Protein AF-A0A7X7HSC4-F1 (afdb_monomer_lite)

Secondary structure (DSSP, 8-state):
-PPPP--------TT-SSHHHHHHHHHHHTTEEEE-S---HHHHHHHHHHHHHHHHH-SSS--EEEE----

pLDDT: mean 84.57, std 16.86, range [48.75, 97.88]

Foldseek 3Di:
DDDDDDDDPPPPDPDPPDPVVVVQVVCLVVLEAEAQEADDPVVVVVSVVSNVVVCVVPVVDDHHYHYDYPD

Structure (mmCIF, N/CA/C/O backbone):
data_AF-A0A7X7HSC4-F1
#
_entry.id   AF-A0A7X7HSC4-F1
#
loop_
_atom_site.group_PDB
_atom_site.id
_atom_site.type_symbol
_atom_site.label_atom_id
_atom_site.label_alt_id
_atom_site.label_comp_id
_atom_site.label_asym_id
_atom_site.label_entity_id
_atom_site.label_seq_id
_atom_site.pdbx_PDB_ins_code
_atom_site.Cartn_x
_atom_site.Cartn_y
_atom_site.Cartn_z
_atom_site.occupancy
_atom_site.B_iso_or_equiv
_atom_site.auth_seq_id
_atom_site.auth_comp_id
_atom_site.auth_asym_id
_atom_site.auth_atom_id
_atom_site.pdbx_PDB_model_num
ATOM 1 N N . MET A 1 1 ? 45.929 22.117 -27.959 1.00 49.38 1 MET A N 1
ATOM 2 C CA . MET A 1 1 ? 44.945 23.158 -27.601 1.00 49.38 1 MET A CA 1
ATOM 3 C C . MET A 1 1 ? 43.823 22.462 -26.857 1.00 49.38 1 MET A C 1
ATOM 5 O O . MET A 1 1 ? 43.260 21.514 -27.383 1.00 49.38 1 MET A O 1
ATOM 9 N N . THR A 1 2 ? 43.662 22.811 -25.588 1.00 56.66 2 THR A N 1
ATOM 10 C CA . THR A 1 2 ? 42.891 22.103 -24.559 1.00 56.66 2 THR A CA 1
ATOM 11 C C . THR A 1 2 ? 41.391 22.340 -24.722 1.00 56.66 2 THR A C 1
ATOM 13 O O . THR A 1 2 ? 40.961 23.487 -24.820 1.00 56.66 2 THR A O 1
ATOM 16 N N . THR A 1 3 ? 40.596 21.275 -24.736 1.00 60.25 3 THR A N 1
ATOM 17 C CA . THR A 1 3 ? 39.130 21.327 -24.642 1.00 60.25 3 THR A CA 1
ATOM 18 C C . THR A 1 3 ? 38.700 21.959 -23.306 1.00 60.25 3 THR A C 1
ATOM 20 O O . THR A 1 3 ? 39.322 21.668 -22.281 1.00 60.25 3 THR A O 1
ATOM 23 N N . PRO A 1 4 ? 37.675 22.831 -23.277 1.00 61.78 4 PRO A N 1
ATOM 24 C CA . PRO A 1 4 ? 37.217 23.461 -22.041 1.00 61.78 4 PRO A CA 1
ATOM 25 C C . PRO A 1 4 ? 36.402 22.478 -21.177 1.00 61.78 4 PRO A C 1
ATOM 27 O O . PRO A 1 4 ? 35.695 21.629 -21.725 1.00 61.78 4 PRO A O 1
ATOM 30 N N . PRO A 1 5 ? 36.465 22.583 -19.837 1.00 62.69 5 PRO A N 1
ATOM 31 C CA . PRO A 1 5 ? 35.652 21.766 -18.945 1.00 62.69 5 PRO A CA 1
ATOM 32 C C . PRO A 1 5 ? 34.183 22.207 -19.000 1.00 62.69 5 PRO A C 1
ATOM 34 O O . PRO A 1 5 ? 33.861 23.384 -18.834 1.00 62.69 5 PRO A O 1
ATOM 37 N N . THR A 1 6 ? 33.280 21.253 -19.220 1.00 64.62 6 THR A N 1
ATOM 38 C CA . THR A 1 6 ? 31.835 21.465 -19.104 1.00 64.62 6 THR A CA 1
ATOM 39 C C . THR A 1 6 ? 31.483 21.673 -17.632 1.00 64.62 6 THR A C 1
ATOM 41 O O . THR A 1 6 ? 31.545 20.744 -16.831 1.00 64.62 6 THR A O 1
ATOM 44 N N . LEU A 1 7 ? 31.131 22.906 -17.266 1.00 62.88 7 LEU A N 1
ATOM 45 C CA . LEU A 1 7 ? 30.567 23.228 -15.959 1.00 62.88 7 LEU A CA 1
ATOM 46 C C . LEU A 1 7 ? 29.116 22.745 -15.926 1.00 62.88 7 LEU A C 1
ATOM 48 O O . LEU A 1 7 ? 28.214 23.447 -16.378 1.00 62.88 7 LEU A O 1
ATOM 52 N N . THR A 1 8 ? 28.880 21.543 -15.413 1.00 65.31 8 THR A N 1
ATOM 53 C CA . THR A 1 8 ? 27.527 21.107 -15.065 1.00 65.31 8 THR A CA 1
ATOM 54 C C . THR A 1 8 ? 27.141 21.765 -13.737 1.00 65.31 8 THR A C 1
ATOM 56 O O . THR A 1 8 ? 27.797 21.497 -12.726 1.00 65.31 8 THR A O 1
ATOM 59 N N . PRO A 1 9 ? 26.099 22.614 -13.681 1.00 55.97 9 PRO A N 1
ATOM 60 C CA . PRO A 1 9 ? 25.602 23.131 -12.419 1.00 55.97 9 PRO A CA 1
ATOM 61 C C . PRO A 1 9 ? 24.817 22.007 -11.740 1.00 55.97 9 PRO A C 1
ATOM 63 O O . PRO A 1 9 ? 23.634 21.799 -11.999 1.00 55.97 9 PRO A O 1
ATOM 66 N N . MET A 1 10 ? 25.490 21.234 -10.890 1.00 62.12 10 MET A N 1
ATOM 67 C CA . MET A 1 10 ? 24.817 20.340 -9.954 1.00 62.12 10 MET A CA 1
ATOM 68 C C . MET A 1 10 ? 24.153 21.237 -8.902 1.00 62.12 10 MET A C 1
ATOM 70 O O . MET A 1 10 ? 24.784 21.653 -7.933 1.00 62.12 10 MET A O 1
ATOM 74 N N . LEU A 1 11 ? 22.894 21.604 -9.150 1.00 60.59 11 LEU A N 1
ATOM 75 C CA . LEU A 1 11 ? 21.987 22.220 -8.185 1.00 60.59 11 LEU A CA 1
ATOM 76 C C . LEU A 1 11 ? 21.820 21.274 -6.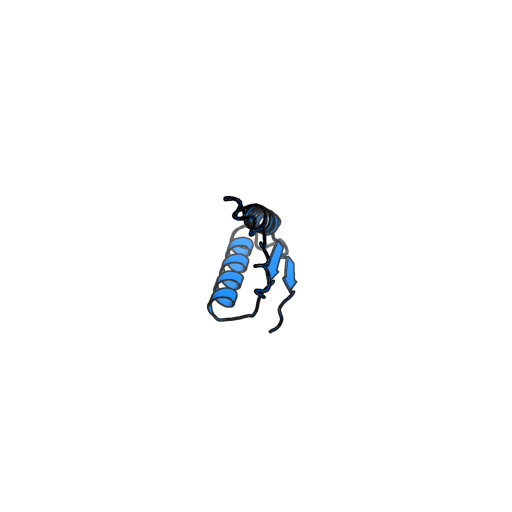989 1.00 60.59 11 LEU A C 1
ATOM 78 O O . LEU A 1 11 ? 20.865 20.508 -6.913 1.00 60.59 11 LEU A O 1
ATOM 82 N N . GLN A 1 12 ? 22.759 21.311 -6.048 1.00 57.56 12 GLN A N 1
ATOM 83 C CA . GLN A 1 12 ? 22.599 20.669 -4.753 1.00 57.56 12 GLN A CA 1
ATOM 84 C C . GLN A 1 12 ? 21.944 21.677 -3.807 1.00 57.56 12 GLN A C 1
ATOM 86 O O . GLN A 1 12 ? 22.599 22.338 -3.005 1.00 57.56 12 GLN A O 1
ATOM 91 N N . GLY A 1 13 ? 20.630 21.841 -3.966 1.00 50.53 13 GLY A N 1
ATOM 92 C CA . GLY A 1 13 ? 19.793 22.509 -2.977 1.00 50.53 13 GLY A CA 1
ATOM 93 C C . GLY A 1 13 ? 19.537 21.560 -1.798 1.00 50.53 13 GLY A C 1
ATOM 94 O O . GLY A 1 13 ? 19.076 20.439 -2.028 1.00 50.53 13 GLY A O 1
ATOM 95 N N . PRO A 1 14 ? 19.826 21.956 -0.548 1.00 53.47 14 PRO A N 1
ATOM 96 C CA . PRO A 1 14 ? 19.467 21.168 0.623 1.00 53.47 14 PRO A CA 1
ATOM 97 C C . PRO A 1 14 ? 17.951 21.299 0.837 1.00 53.47 14 PRO A C 1
ATOM 99 O O . PRO A 1 14 ? 17.465 22.392 1.111 1.00 53.47 14 PRO A O 1
ATOM 102 N N . GLY A 1 15 ? 17.193 20.211 0.656 1.00 48.75 15 GLY A N 1
ATOM 103 C CA . GLY A 1 15 ? 15.731 20.214 0.860 1.00 48.75 15 GLY A CA 1
ATOM 104 C C . GLY A 1 15 ? 14.906 19.253 -0.008 1.00 48.75 15 GLY A C 1
ATOM 105 O O . GLY A 1 15 ? 13.686 19.350 -0.022 1.00 48.75 15 GLY A O 1
ATOM 106 N N . GLY A 1 16 ? 15.539 18.339 -0.755 1.00 50.84 16 GLY A N 1
ATOM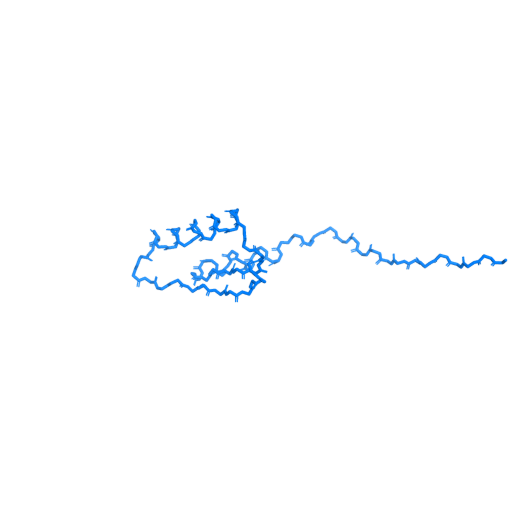 107 C CA . GLY A 1 16 ? 14.844 17.322 -1.569 1.00 50.84 16 GLY A CA 1
ATOM 108 C C . GLY A 1 16 ? 14.214 16.160 -0.780 1.00 50.84 16 GLY A C 1
ATOM 109 O O . GLY A 1 16 ? 13.525 15.332 -1.369 1.00 50.84 16 GLY A O 1
ATOM 110 N N . PHE A 1 17 ? 14.441 16.107 0.533 1.00 54.38 17 PHE A N 1
ATOM 111 C CA . PHE A 1 17 ? 13.616 15.388 1.505 1.00 54.38 17 PHE A CA 1
ATOM 112 C C . PHE A 1 17 ? 12.571 16.429 1.943 1.00 54.38 17 PHE A C 1
ATOM 114 O O . PHE A 1 17 ? 12.953 17.467 2.464 1.00 54.38 17 PHE A O 1
ATOM 121 N N . ASP A 1 18 ? 11.309 16.421 1.520 1.00 59.00 18 ASP A N 1
ATOM 122 C CA . ASP A 1 18 ? 10.272 15.625 2.185 1.00 59.00 18 ASP A CA 1
ATOM 123 C C . ASP A 1 18 ? 8.908 15.675 1.460 1.00 59.00 18 ASP A C 1
ATOM 125 O O . ASP A 1 18 ? 7.970 15.011 1.883 1.00 59.00 18 ASP A O 1
ATOM 129 N N . LEU A 1 19 ? 8.763 16.399 0.338 1.00 62.06 19 LEU A N 1
ATOM 130 C CA . LEU A 1 19 ? 7.457 16.528 -0.341 1.00 62.06 19 LEU A CA 1
ATOM 131 C C . LEU A 1 19 ? 6.887 15.173 -0.785 1.00 62.06 19 LEU A C 1
ATOM 133 O O . LEU A 1 19 ? 5.685 14.937 -0.696 1.00 62.06 19 LEU A O 1
ATOM 137 N N . GLY A 1 20 ? 7.754 14.264 -1.237 1.00 73.94 20 GLY A N 1
ATOM 138 C CA . GLY A 1 20 ? 7.342 12.902 -1.570 1.00 73.94 20 GLY A CA 1
ATOM 139 C C . GLY A 1 20 ? 6.833 12.143 -0.343 1.00 73.94 20 GLY A C 1
ATOM 140 O O . GLY A 1 20 ? 5.772 11.529 -0.406 1.00 73.94 20 GLY A O 1
ATOM 141 N N . GLN A 1 21 ? 7.548 12.224 0.784 1.00 79.38 21 GLN A N 1
ATOM 142 C CA . GLN A 1 21 ? 7.175 11.519 2.015 1.00 79.38 21 GLN A CA 1
ATOM 143 C C . GLN A 1 21 ? 5.873 12.060 2.611 1.00 79.38 21 GLN A C 1
ATOM 145 O O . GLN A 1 21 ? 5.016 11.275 3.011 1.00 79.38 21 GLN A O 1
ATOM 150 N N . GLU A 1 22 ? 5.676 13.380 2.614 1.00 86.31 22 GLU A N 1
ATOM 151 C CA . GLU A 1 22 ? 4.428 13.992 3.080 1.00 86.31 22 GLU A CA 1
ATOM 152 C C . GLU A 1 22 ? 3.213 13.520 2.271 1.00 86.31 22 GLU A C 1
ATOM 154 O O . GLU A 1 22 ? 2.156 13.247 2.847 1.00 86.31 22 GLU A O 1
ATOM 159 N N . ILE A 1 23 ? 3.363 13.361 0.952 1.00 90.19 23 ILE A N 1
ATOM 160 C CA . ILE A 1 23 ? 2.294 12.849 0.086 1.00 90.19 23 ILE A CA 1
ATOM 161 C C . ILE A 1 23 ? 1.998 11.379 0.396 1.00 90.19 23 ILE A C 1
ATOM 163 O O . ILE A 1 23 ? 0.832 11.043 0.594 1.00 90.19 23 ILE A O 1
ATOM 167 N N . TYR A 1 24 ? 3.012 10.511 0.498 1.00 89.81 24 TYR A N 1
ATOM 168 C CA . TYR A 1 24 ? 2.796 9.096 0.840 1.00 89.81 24 TYR A CA 1
ATOM 169 C C . TYR A 1 24 ? 2.136 8.928 2.212 1.00 89.81 24 TYR A C 1
ATOM 171 O O . TYR A 1 24 ? 1.189 8.159 2.352 1.00 89.81 24 TYR A O 1
ATOM 179 N N . ASN A 1 25 ? 2.557 9.715 3.204 1.00 91.19 25 ASN A N 1
ATOM 180 C CA . ASN A 1 25 ? 1.939 9.722 4.528 1.00 91.19 25 ASN A CA 1
ATOM 181 C C . ASN A 1 25 ? 0.475 10.178 4.481 1.00 91.19 25 ASN A C 1
ATOM 183 O O . ASN A 1 25 ? -0.359 9.675 5.234 1.00 91.19 25 ASN A O 1
ATOM 187 N N . ARG A 1 26 ? 0.145 11.135 3.606 1.00 92.94 26 ARG A N 1
ATOM 188 C CA . ARG A 1 26 ? -1.237 11.572 3.398 1.00 92.94 26 ARG A CA 1
ATOM 189 C C . ARG A 1 26 ? -2.073 10.492 2.716 1.00 92.94 26 ARG A C 1
ATOM 191 O O . ARG A 1 26 ? -3.178 10.240 3.174 1.00 92.94 26 ARG A O 1
ATOM 198 N N . LEU A 1 27 ? -1.545 9.835 1.684 1.00 95.00 27 LEU A N 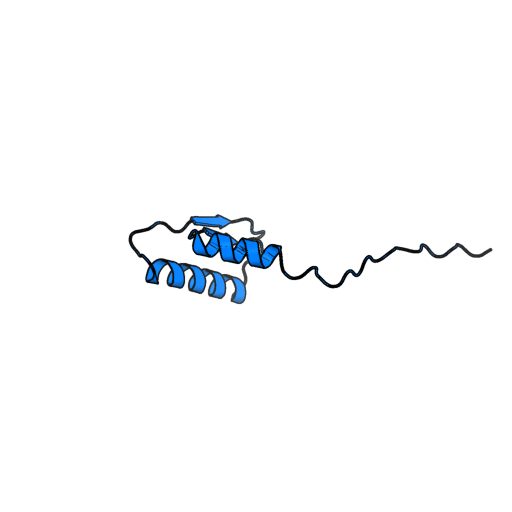1
ATOM 199 C CA . LEU A 1 27 ? -2.217 8.720 1.010 1.00 95.00 27 LEU A CA 1
ATOM 200 C C . LEU A 1 27 ? -2.505 7.570 1.981 1.00 95.00 27 LEU A C 1
ATOM 202 O O . LEU A 1 27 ? -3.629 7.078 2.015 1.00 95.00 27 LEU A O 1
ATOM 206 N N . LEU A 1 28 ? -1.545 7.217 2.839 1.00 94.81 28 LEU A N 1
ATOM 207 C CA . LEU A 1 28 ? -1.733 6.159 3.830 1.00 94.81 28 LEU A CA 1
ATOM 208 C C . LEU A 1 28 ? -2.883 6.479 4.798 1.00 94.81 28 LEU A C 1
ATOM 210 O O . LEU A 1 28 ? -3.676 5.599 5.114 1.00 94.81 28 LEU A O 1
ATOM 214 N N . LYS A 1 29 ? -3.033 7.743 5.221 1.00 94.25 29 LYS A N 1
ATOM 215 C CA . LYS A 1 29 ? -4.173 8.180 6.054 1.00 94.25 29 LYS A CA 1
ATOM 216 C C . LYS A 1 29 ? -5.520 8.040 5.345 1.00 94.25 29 LYS A C 1
ATOM 218 O O . LYS A 1 29 ? -6.510 7.743 6.000 1.00 94.25 29 LYS A O 1
ATOM 223 N N . GLU A 1 30 ? -5.543 8.206 4.027 1.00 96.50 30 GLU A N 1
ATOM 224 C CA . GLU A 1 30 ? -6.715 7.961 3.175 1.00 96.50 30 GLU A CA 1
ATOM 225 C C . GLU A 1 30 ? -6.869 6.468 2.804 1.00 96.50 30 GLU A C 1
ATOM 227 O O . GLU A 1 30 ? -7.631 6.128 1.904 1.00 96.50 30 GLU A O 1
ATOM 232 N N . ARG A 1 31 ? -6.138 5.565 3.482 1.00 97.19 31 ARG A N 1
ATOM 233 C CA . ARG A 1 31 ? -6.120 4.108 3.249 1.00 97.19 31 ARG A CA 1
ATOM 234 C C . ARG A 1 31 ? -5.625 3.707 1.854 1.00 97.19 31 ARG A C 1
ATOM 236 O O . ARG A 1 31 ? -6.013 2.670 1.313 1.00 97.19 31 ARG A O 1
ATOM 243 N N . ILE A 1 32 ? -4.749 4.525 1.274 1.00 97.00 32 ILE A N 1
ATOM 244 C CA . ILE A 1 32 ? -4.118 4.291 -0.025 1.00 97.00 32 ILE A CA 1
ATOM 245 C C . ILE A 1 32 ? -2.657 3.889 0.195 1.00 97.00 32 ILE A C 1
ATOM 247 O O . ILE A 1 32 ? -1.843 4.679 0.670 1.00 97.00 32 ILE A O 1
ATOM 25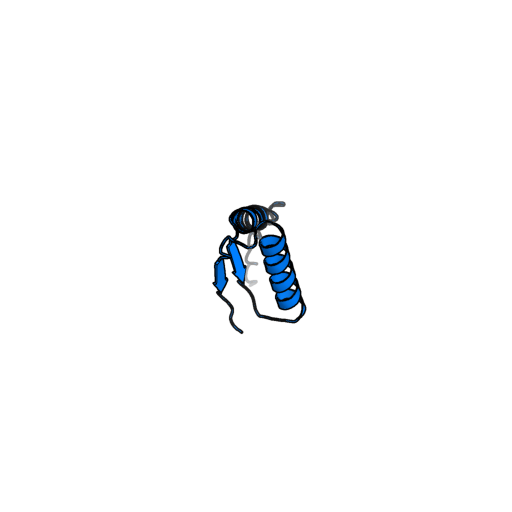1 N N . VAL A 1 33 ? -2.316 2.664 -0.197 1.00 96.12 33 VAL A N 1
ATOM 252 C CA . VAL A 1 33 ? -0.958 2.110 -0.158 1.00 96.12 33 VAL A CA 1
ATOM 253 C C . V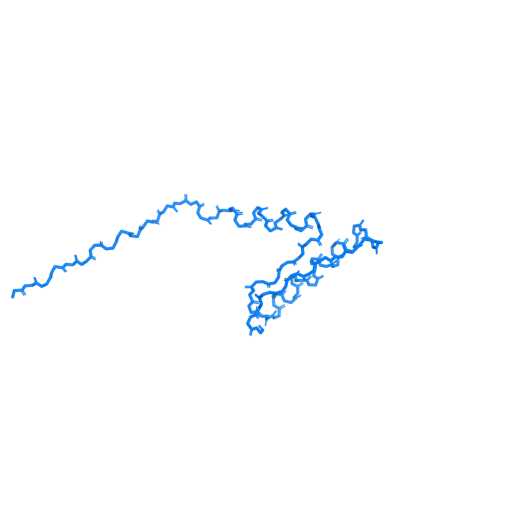AL A 1 33 ? -0.387 2.094 -1.578 1.00 96.12 33 VAL A C 1
ATOM 255 O O . VAL A 1 33 ? -1.081 1.733 -2.530 1.00 96.12 33 VAL A O 1
ATOM 258 N N . PHE A 1 34 ? 0.879 2.483 -1.743 1.00 95.31 34 PHE A N 1
ATOM 259 C CA . PHE A 1 34 ? 1.530 2.563 -3.053 1.00 95.31 34 PHE A CA 1
ATOM 260 C C . PHE A 1 34 ? 2.802 1.716 -3.100 1.00 95.31 34 PHE A C 1
ATOM 262 O O . PHE A 1 34 ? 3.699 1.885 -2.277 1.00 95.31 34 PHE A O 1
ATOM 269 N N . LEU A 1 35 ? 2.901 0.848 -4.104 1.00 94.69 35 LEU A N 1
ATOM 270 C CA . LEU A 1 35 ? 4.106 0.098 -4.438 1.00 94.69 35 LEU A CA 1
ATOM 271 C C . LEU A 1 35 ? 4.697 0.669 -5.731 1.00 94.69 35 LEU A C 1
ATOM 273 O O . LEU A 1 35 ? 4.206 0.381 -6.818 1.00 94.69 35 LEU A O 1
ATOM 277 N N . GLY A 1 36 ? 5.734 1.497 -5.599 1.00 92.25 36 GLY A N 1
ATOM 278 C CA . GLY A 1 36 ? 6.391 2.190 -6.717 1.00 92.25 36 GLY A CA 1
ATOM 279 C C . GLY A 1 36 ? 7.776 1.660 -7.086 1.00 92.25 36 GLY A C 1
ATOM 280 O O . GLY A 1 36 ? 8.482 2.288 -7.873 1.00 92.25 36 GLY A O 1
ATOM 281 N N . THR A 1 37 ? 8.212 0.580 -6.441 1.00 92.44 37 THR A N 1
ATOM 282 C CA . THR A 1 37 ? 9.577 0.053 -6.522 1.00 92.44 37 THR A CA 1
ATOM 283 C C . THR A 1 37 ? 9.563 -1.450 -6.758 1.00 92.44 37 THR A C 1
ATOM 285 O O . THR A 1 37 ? 8.521 -2.095 -6.643 1.00 92.44 37 THR A O 1
ATOM 288 N N . ASP A 1 38 ? 10.737 -1.994 -7.060 1.00 94.94 38 ASP A N 1
ATOM 289 C CA . ASP A 1 38 ? 11.004 -3.434 -7.087 1.00 94.94 38 ASP A CA 1
ATOM 290 C C . ASP A 1 38 ? 10.620 -4.087 -5.746 1.00 94.94 38 ASP A C 1
ATOM 292 O O . ASP A 1 38 ? 10.785 -3.479 -4.675 1.00 94.94 38 ASP A O 1
ATOM 296 N N . VAL A 1 39 ? 10.078 -5.299 -5.806 1.00 95.31 39 VAL A N 1
ATOM 297 C CA . VAL A 1 39 ? 9.642 -6.068 -4.647 1.00 95.31 39 VAL A CA 1
ATOM 298 C C . VAL A 1 39 ? 10.813 -6.880 -4.118 1.00 95.31 39 VAL A C 1
ATOM 300 O O . VAL A 1 39 ? 11.314 -7.814 -4.732 1.00 95.31 39 VAL A O 1
ATOM 303 N N . ASN A 1 40 ? 11.207 -6.556 -2.894 1.00 95.62 40 ASN A N 1
ATOM 304 C CA . ASN A 1 40 ? 12.130 -7.357 -2.105 1.00 95.62 40 ASN A CA 1
ATOM 305 C C . ASN A 1 40 ? 11.545 -7.601 -0.711 1.00 95.62 40 ASN A C 1
ATOM 307 O O . ASN A 1 40 ? 10.528 -7.008 -0.347 1.00 95.62 40 ASN A O 1
ATOM 311 N N . ASP A 1 41 ? 12.213 -8.431 0.089 1.00 97.38 41 ASP A N 1
ATOM 312 C CA . ASP A 1 41 ? 11.751 -8.793 1.435 1.00 97.38 41 ASP A CA 1
ATOM 313 C C . ASP A 1 41 ? 11.462 -7.570 2.315 1.00 97.38 41 ASP A C 1
ATOM 315 O O . ASP A 1 41 ? 10.527 -7.573 3.112 1.00 97.38 41 ASP A O 1
ATOM 319 N N . ASN A 1 42 ? 12.240 -6.495 2.177 1.00 96.00 42 ASN A N 1
ATOM 320 C CA . ASN A 1 42 ? 12.036 -5.288 2.965 1.00 96.00 42 ASN A CA 1
ATOM 321 C C . ASN A 1 42 ? 10.750 -4.562 2.544 1.00 96.00 42 ASN A C 1
ATOM 323 O O . ASN A 1 42 ? 9.896 -4.295 3.390 1.00 96.00 42 ASN A O 1
ATOM 327 N N . ILE A 1 43 ? 10.582 -4.309 1.244 1.00 95.25 43 ILE A N 1
ATOM 328 C CA . ILE A 1 43 ? 9.391 -3.649 0.694 1.00 95.25 43 ILE A CA 1
ATOM 329 C C . ILE A 1 43 ? 8.135 -4.485 0.956 1.00 95.25 43 ILE A C 1
ATOM 331 O O . ILE A 1 43 ? 7.120 -3.939 1.384 1.00 95.25 43 ILE A O 1
ATOM 335 N N . ALA A 1 44 ? 8.212 -5.807 0.790 1.00 96.00 44 ALA A N 1
ATOM 336 C CA . ALA A 1 44 ? 7.111 -6.720 1.079 1.00 96.00 44 ALA A CA 1
ATOM 337 C C . ALA A 1 44 ? 6.685 -6.650 2.556 1.00 96.00 44 ALA A C 1
ATOM 339 O O . ALA A 1 44 ? 5.499 -6.493 2.851 1.00 96.00 44 ALA A O 1
ATOM 340 N N . ASN A 1 45 ? 7.647 -6.682 3.485 1.00 97.44 45 ASN A N 1
ATOM 341 C CA . ASN A 1 45 ? 7.368 -6.556 4.917 1.00 97.44 45 ASN A CA 1
ATOM 342 C C . ASN A 1 45 ? 6.775 -5.184 5.276 1.00 97.44 45 ASN A C 1
ATOM 344 O O . ASN A 1 45 ? 5.849 -5.110 6.084 1.00 97.44 45 ASN A O 1
ATOM 348 N N . GLN A 1 46 ? 7.257 -4.097 4.663 1.00 95.69 46 GLN A N 1
ATOM 349 C CA . GLN A 1 46 ? 6.685 -2.762 4.863 1.00 95.69 46 GLN A CA 1
ATOM 350 C C . GLN A 1 46 ? 5.248 -2.663 4.343 1.00 95.69 46 GLN A C 1
ATOM 352 O O . GLN A 1 46 ? 4.404 -2.044 4.991 1.00 95.69 46 GLN A O 1
ATOM 357 N N . LEU A 1 47 ? 4.956 -3.250 3.180 1.00 95.94 47 LEU A N 1
ATOM 358 C CA . LEU A 1 47 ? 3.614 -3.251 2.600 1.00 95.94 47 LEU A CA 1
ATOM 359 C C . LEU A 1 47 ? 2.643 -4.039 3.488 1.00 95.94 47 LEU A C 1
ATOM 361 O O . LEU A 1 47 ? 1.560 -3.551 3.803 1.00 95.94 47 LEU A O 1
ATOM 365 N N . ALA A 1 48 ? 3.065 -5.215 3.965 1.00 97.62 48 ALA A N 1
ATOM 366 C CA . ALA A 1 48 ? 2.289 -6.031 4.894 1.00 97.62 48 ALA A CA 1
ATOM 367 C C . ALA A 1 48 ? 1.999 -5.282 6.204 1.00 97.62 48 ALA A C 1
ATOM 369 O O . ALA A 1 48 ? 0.858 -5.261 6.661 1.00 97.62 48 ALA A O 1
ATOM 370 N N . ALA A 1 49 ? 3.003 -4.611 6.778 1.00 97.69 49 ALA A N 1
ATOM 371 C CA . ALA A 1 49 ? 2.825 -3.808 7.985 1.00 97.69 49 ALA A CA 1
ATOM 372 C C . ALA A 1 49 ? 1.834 -2.648 7.779 1.00 97.69 49 ALA A C 1
ATOM 374 O O . ALA A 1 49 ? 0.991 -2.415 8.642 1.00 97.69 49 ALA A O 1
ATOM 375 N N . GLN A 1 50 ? 1.897 -1.949 6.640 1.00 96.56 50 GLN A N 1
ATOM 376 C CA . GLN A 1 50 ? 0.961 -0.868 6.306 1.00 96.56 50 GLN A CA 1
ATOM 377 C C . GLN A 1 50 ? -0.478 -1.374 6.164 1.00 96.56 50 GLN A C 1
ATOM 379 O O . GLN A 1 50 ? -1.393 -0.758 6.701 1.00 96.56 50 GLN A O 1
ATOM 384 N N . ILE A 1 51 ? -0.681 -2.510 5.492 1.00 96.75 51 ILE A N 1
ATOM 385 C CA . ILE A 1 51 ? -2.010 -3.111 5.323 1.00 96.75 51 ILE A CA 1
ATOM 386 C C . ILE A 1 51 ? -2.585 -3.531 6.680 1.00 96.75 51 ILE A C 1
ATOM 388 O O . ILE A 1 51 ? -3.703 -3.146 7.008 1.00 96.75 51 ILE A O 1
ATOM 392 N N . LEU A 1 52 ? -1.805 -4.242 7.502 1.00 97.31 52 LEU A N 1
ATOM 393 C CA . LEU A 1 52 ? -2.226 -4.654 8.848 1.00 97.31 52 LEU A CA 1
ATOM 394 C C . LEU A 1 52 ? -2.513 -3.458 9.761 1.00 97.31 52 LEU A C 1
ATOM 396 O O . LEU A 1 52 ? -3.427 -3.506 10.580 1.00 97.31 52 LEU A O 1
ATOM 400 N N . TYR A 1 53 ? -1.741 -2.378 9.625 1.00 96.94 53 TYR A N 1
ATOM 401 C CA . TYR A 1 53 ? -1.984 -1.146 10.363 1.00 96.94 53 TYR A CA 1
ATOM 402 C C . TYR A 1 53 ? -3.343 -0.534 10.004 1.00 96.94 53 TYR A C 1
ATOM 404 O O . TYR A 1 53 ? -4.098 -0.181 10.906 1.00 96.94 53 TYR A O 1
ATOM 412 N N . LEU A 1 54 ? -3.672 -0.434 8.712 1.00 97.31 54 LEU A N 1
ATOM 413 C CA . LEU A 1 54 ? -4.947 0.125 8.250 1.00 97.31 54 LEU A CA 1
ATOM 414 C C . LEU A 1 54 ? -6.142 -0.762 8.613 1.00 97.31 54 LEU A C 1
ATOM 416 O O . LEU A 1 54 ? -7.166 -0.242 9.059 1.00 97.31 54 LEU A O 1
ATOM 420 N N . ASP A 1 55 ? -5.997 -2.078 8.472 1.00 96.69 55 ASP A N 1
ATOM 421 C CA . ASP A 1 55 ? -7.012 -3.061 8.862 1.00 96.69 55 ASP A CA 1
ATOM 422 C C . ASP A 1 55 ? -7.301 -2.994 10.371 1.00 96.69 55 ASP A C 1
ATOM 424 O O . ASP A 1 55 ? -8.450 -2.955 10.799 1.00 96.69 55 ASP A O 1
ATOM 428 N N . GLY A 1 56 ? -6.255 -2.836 11.191 1.00 96.75 56 GLY A N 1
ATOM 429 C CA . GLY A 1 56 ? -6.392 -2.651 12.636 1.00 96.75 56 GLY A CA 1
ATOM 430 C C . GLY A 1 56 ? -7.024 -1.319 13.066 1.00 96.75 56 GLY A C 1
ATOM 431 O O . GLY A 1 56 ? -7.443 -1.206 14.218 1.00 96.75 56 GLY A O 1
ATOM 432 N N . GLN A 1 57 ? -7.081 -0.304 12.194 1.00 96.12 57 GLN A N 1
ATOM 433 C CA . GLN A 1 57 ? -7.807 0.945 12.472 1.00 96.12 57 GLN A CA 1
ATOM 434 C C . GLN A 1 57 ? -9.307 0.810 12.191 1.00 96.12 57 GLN A C 1
ATOM 436 O O . GLN A 1 57 ? -10.117 1.319 12.961 1.00 96.12 57 GLN A O 1
ATOM 441 N N . ASP A 1 58 ? -9.659 0.157 11.085 1.00 96.38 58 ASP A N 1
ATOM 442 C CA . ASP A 1 58 ? -11.038 -0.086 10.663 1.00 96.38 58 ASP A CA 1
ATOM 443 C C . ASP A 1 58 ? -11.034 -1.242 9.652 1.00 96.38 58 ASP A C 1
ATOM 445 O O . ASP A 1 58 ? -10.516 -1.085 8.542 1.00 96.38 58 ASP A O 1
ATOM 449 N N . SER A 1 59 ? -11.566 -2.401 10.044 1.00 95.69 59 SER A N 1
ATOM 450 C CA . SER A 1 59 ? -11.585 -3.611 9.213 1.00 95.69 59 SER A CA 1
ATOM 451 C C . SER A 1 59 ? -12.790 -3.683 8.270 1.00 95.69 59 SER A C 1
ATOM 453 O O . SER A 1 59 ? -12.841 -4.563 7.416 1.00 95.69 59 SER A O 1
ATOM 455 N N . ASP A 1 60 ? -13.775 -2.790 8.423 1.00 96.88 60 ASP A N 1
ATOM 456 C CA . ASP A 1 60 ? -14.954 -2.735 7.548 1.00 96.88 60 ASP A CA 1
ATOM 457 C C . ASP A 1 60 ? -14.705 -1.857 6.310 1.00 96.88 60 ASP A C 1
ATOM 459 O O . ASP A 1 60 ? -15.498 -1.868 5.365 1.00 96.88 60 ASP A O 1
ATOM 463 N N . GLN A 1 61 ? -13.613 -1.086 6.301 1.00 96.31 61 GLN A N 1
ATOM 464 C CA . GLN A 1 61 ? -13.251 -0.217 5.185 1.00 96.31 61 GLN A CA 1
ATOM 465 C C . GLN A 1 61 ? -12.200 -0.816 4.258 1.00 96.31 61 GLN A C 1
ATOM 467 O O . GLN A 1 61 ? -11.176 -1.349 4.688 1.00 96.31 61 GLN A O 1
ATOM 472 N N . ASP A 1 62 ? -12.401 -0.594 2.962 1.00 97.69 62 ASP A N 1
ATOM 473 C CA . ASP A 1 62 ? -11.473 -1.024 1.923 1.00 97.69 62 ASP A CA 1
ATOM 474 C C . ASP A 1 62 ? -10.083 -0.381 2.073 1.00 97.69 62 ASP A C 1
ATOM 476 O O . ASP A 1 62 ? -9.918 0.735 2.582 1.00 97.69 62 ASP A O 1
ATOM 480 N N . ILE A 1 63 ? -9.068 -1.099 1.590 1.00 97.88 63 ILE A N 1
ATOM 481 C CA . ILE A 1 63 ? -7.690 -0.619 1.456 1.00 97.88 63 ILE A CA 1
ATOM 482 C C . ILE A 1 63 ? -7.342 -0.626 -0.030 1.00 97.88 63 ILE A C 1
ATOM 484 O O . ILE A 1 63 ? -7.441 -1.655 -0.701 1.00 97.88 63 ILE A O 1
ATOM 488 N N . TRP A 1 64 ? -6.899 0.517 -0.548 1.00 97.75 64 TRP A N 1
ATOM 489 C CA . TRP A 1 64 ? -6.556 0.667 -1.959 1.00 97.75 64 TRP A CA 1
ATOM 490 C C . TRP A 1 64 ? -5.058 0.476 -2.157 1.00 97.75 64 TRP A C 1
ATOM 492 O O . TRP A 1 64 ? -4.262 1.297 -1.706 1.00 97.75 64 TRP A O 1
ATOM 502 N N . LEU A 1 65 ? -4.665 -0.583 -2.863 1.00 96.50 65 LEU A N 1
ATOM 503 C CA . LEU A 1 65 ? -3.274 -0.829 -3.234 1.00 96.50 65 LEU A CA 1
ATOM 504 C C . LEU A 1 65 ? -3.038 -0.450 -4.699 1.00 96.50 65 LEU A C 1
ATOM 506 O O . LEU A 1 65 ? -3.560 -1.090 -5.610 1.00 96.50 65 LEU A O 1
ATOM 510 N N . TYR A 1 66 ? -2.208 0.564 -4.924 1.00 96.62 66 TYR A N 1
ATOM 511 C CA . TYR A 1 66 ? -1.747 0.952 -6.254 1.00 96.62 66 TYR A CA 1
ATOM 512 C C . TYR A 1 66 ? -0.369 0.358 -6.523 1.00 96.62 66 TYR A C 1
ATOM 514 O O . TYR A 1 66 ? 0.560 0.536 -5.734 1.00 96.62 66 TYR A O 1
ATOM 522 N N . ILE A 1 67 ? -0.239 -0.335 -7.655 1.00 95.88 67 ILE A N 1
ATOM 523 C CA . ILE A 1 67 ? 0.974 -1.064 -8.026 1.00 95.88 67 ILE A CA 1
ATOM 524 C C . ILE A 1 67 ? 1.552 -0.467 -9.305 1.00 95.88 67 ILE A C 1
ATOM 526 O O . ILE A 1 67 ? 0.922 -0.483 -10.360 1.00 95.88 67 ILE A O 1
ATOM 530 N N . ASN A 1 68 ? 2.778 0.026 -9.196 1.00 94.00 68 ASN A N 1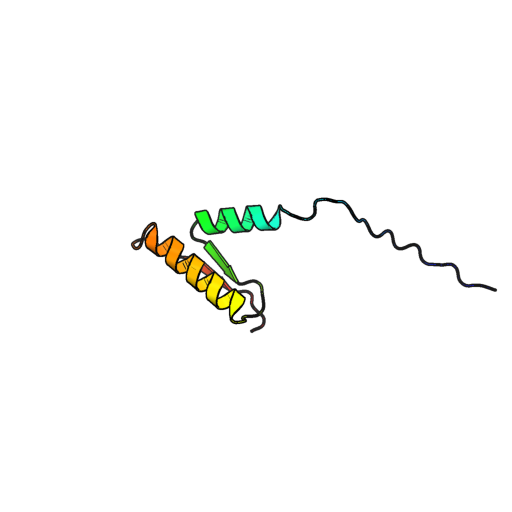
ATOM 531 C CA . ASN A 1 68 ? 3.653 0.403 -10.293 1.00 94.00 68 ASN A CA 1
ATOM 532 C C . ASN A 1 68 ? 5.058 -0.127 -9.980 1.00 94.00 68 ASN A C 1
ATOM 534 O O . ASN A 1 68 ? 5.935 0.609 -9.530 1.00 94.00 68 ASN A O 1
ATOM 538 N N . SER A 1 69 ? 5.232 -1.434 -10.154 1.00 92.88 69 SER A N 1
ATOM 539 C CA . SER A 1 69 ? 6.452 -2.157 -9.801 1.00 92.88 69 SER A CA 1
ATOM 540 C C . SER A 1 69 ? 7.023 -2.878 -11.027 1.00 92.88 69 SER A C 1
ATOM 542 O O . SER A 1 69 ? 6.238 -3.400 -11.824 1.00 92.88 69 SER A O 1
ATOM 544 N N . PRO A 1 70 ? 8.359 -2.911 -11.205 1.00 91.19 70 PRO A N 1
ATOM 545 C CA . PRO A 1 70 ? 9.010 -3.687 -12.260 1.00 91.19 70 PRO A CA 1
ATOM 546 C C . PRO A 1 70 ? 9.026 -5.204 -11.999 1.00 91.19 70 PRO A C 1
ATOM 548 O O . PRO A 1 70 ? 9.320 -5.957 -12.931 1.00 91.19 70 PRO A O 1
ATOM 551 N N . GLY A 1 71 ? 8.713 -5.648 -10.781 1.00 81.25 71 GLY A N 1
ATOM 552 C CA . GLY A 1 71 ? 8.838 -7.039 -10.344 1.00 81.25 71 GLY A CA 1
ATOM 553 C C . GLY A 1 71 ? 9.156 -7.115 -8.869 1.00 81.25 71 GLY A C 1
ATOM 554 O O . GLY A 1 71 ? 9.808 -6.175 -8.379 1.00 81.25 71 GLY A O 1
#

Radius of gyration: 19.44 Å; chains: 1; bounding box: 60×32×40 Å

Sequence (71 aa):
MTTPPTLTPMLQGPGGFDLGQEIYNRLLKERIVFLGTDVNDNIANQLAAQILYLDGQDSDQDIWLYINSPG